Protein AF-X0UVA5-F1 (afdb_monomer_lite)

Organism: NCBI:txid412755

pLDDT: mean 91.26, std 3.96, range [77.25, 96.44]

Sequence (84 aa):
PLILAGDNAKNVNINVRVSGGGYNAQAEAARLAIARALVQSSKKLEKVFLNYDRHLIVADIRRKETCKPNRHGKARAKRQKSYR

Radius of gyration: 19.97 Å; chains: 1; bounding box: 64×19×41 Å

InterPro domains:
  IPR000754 Small ribosomal subunit protein uS9 [PF00380] (1-84)
  IPR000754 Small ribosomal subunit protein uS9 [PTHR21569] (1-80)
  IPR014721 Small ribosomal subunit protein uS5 domain 2-type fold, subgroup [G3DSA:3.30.230.10] (1-84)
  IPR020568 Ribosomal protein uS5 domain 2-type superfamily [SSF54211] (1-84)
  IPR020574 Small ribosomal subunit protein uS9, conserved site [PS00360] (20-38)

Structure (mmCIF, N/CA/C/O backbone):
data_AF-X0UVA5-F1
#
_entry.id   AF-X0UVA5-F1
#
loop_
_atom_site.group_PDB
_atom_site.id
_atom_site.type_symbol
_atom_site.label_atom_id
_atom_site.label_alt_id
_atom_site.label_comp_id
_atom_site.label_asym_id
_atom_site.label_entity_id
_atom_site.label_seq_id
_atom_site.pdbx_PDB_ins_code
_atom_site.Cartn_x
_atom_site.Cartn_y
_atom_site.Cartn_z
_atom_site.occupancy
_atom_site.B_iso_or_equiv
_atom_site.auth_seq_id
_atom_site.auth_comp_id
_atom_site.auth_asym_id
_atom_site.auth_atom_id
_atom_site.pdbx_PDB_model_num
ATOM 1 N N . PRO A 1 1 ? -7.595 -4.455 8.151 1.00 86.75 1 PRO A N 1
ATOM 2 C CA . PRO A 1 1 ? -8.101 -3.321 8.969 1.00 86.75 1 PRO A CA 1
ATOM 3 C C . PRO A 1 1 ? -9.552 -3.515 9.428 1.00 86.75 1 PRO A C 1
ATOM 5 O O . PRO A 1 1 ? -9.819 -3.293 10.597 1.00 86.75 1 PRO A O 1
ATOM 8 N N . LEU A 1 2 ? -10.462 -3.967 8.552 1.00 91.06 2 LEU A N 1
ATOM 9 C CA . LEU A 1 2 ? -11.881 -4.154 8.900 1.00 91.06 2 LEU A CA 1
ATOM 10 C C . LEU A 1 2 ? -12.092 -5.162 10.041 1.00 91.06 2 LEU A C 1
ATOM 12 O O . LEU A 1 2 ? -12.754 -4.840 11.017 1.00 91.06 2 LEU A O 1
ATOM 16 N N . ILE A 1 3 ? -11.447 -6.332 9.966 1.00 91.75 3 ILE A N 1
ATOM 17 C CA . ILE A 1 3 ? -11.525 -7.362 11.019 1.00 91.75 3 ILE A CA 1
ATOM 18 C C . ILE A 1 3 ? -10.997 -6.822 12.357 1.00 91.75 3 ILE A C 1
ATOM 20 O O . ILE A 1 3 ? -11.642 -6.984 13.384 1.00 91.75 3 ILE A O 1
ATOM 24 N N . LEU A 1 4 ? -9.860 -6.117 12.334 1.00 89.19 4 LEU A N 1
ATOM 25 C CA . LEU A 1 4 ? -9.253 -5.512 13.528 1.00 89.19 4 LEU A CA 1
ATOM 26 C C . LEU A 1 4 ? -10.108 -4.388 14.137 1.00 89.19 4 LEU A C 1
ATOM 28 O O . LEU A 1 4 ? -10.002 -4.123 15.328 1.00 89.19 4 LEU A O 1
ATOM 32 N N . ALA A 1 5 ? -10.922 -3.710 13.327 1.00 86.38 5 ALA A N 1
ATOM 33 C CA . ALA A 1 5 ? -11.823 -2.658 13.787 1.00 86.38 5 ALA A CA 1
ATOM 34 C C . ALA A 1 5 ? -13.134 -3.204 14.377 1.00 86.38 5 ALA A C 1
ATOM 36 O O . ALA A 1 5 ? -13.830 -2.462 15.069 1.00 86.38 5 ALA A O 1
ATOM 37 N N . GLY A 1 6 ? -13.471 -4.473 14.119 1.00 89.06 6 GLY A N 1
ATOM 38 C CA . GLY A 1 6 ? -14.658 -5.128 14.663 1.00 89.06 6 GLY A CA 1
ATOM 39 C C . GLY A 1 6 ? -15.943 -4.358 14.357 1.00 89.06 6 GLY A C 1
ATOM 40 O O . GLY A 1 6 ? -16.223 -4.007 13.209 1.00 89.06 6 GLY A O 1
ATOM 41 N N . ASP A 1 7 ? -16.723 -4.071 15.395 1.00 85.12 7 ASP A N 1
ATOM 42 C CA . ASP A 1 7 ? -18.033 -3.428 15.261 1.00 85.12 7 ASP A CA 1
ATOM 43 C C . ASP A 1 7 ? -17.954 -1.982 14.760 1.00 85.12 7 ASP A C 1
ATOM 45 O O . ASP A 1 7 ? -18.865 -1.520 14.071 1.00 85.12 7 ASP A O 1
ATOM 49 N N . ASN A 1 8 ? -16.828 -1.292 14.976 1.00 82.75 8 ASN A N 1
ATOM 50 C CA . ASN A 1 8 ? -16.626 0.051 14.433 1.00 82.75 8 ASN A CA 1
ATOM 51 C C . ASN A 1 8 ? -16.648 0.064 12.900 1.00 82.75 8 ASN A C 1
ATOM 53 O O . ASN A 1 8 ? -16.987 1.086 12.316 1.00 82.75 8 ASN A O 1
ATOM 57 N N . ALA A 1 9 ? -16.293 -1.044 12.243 1.00 83.56 9 ALA A N 1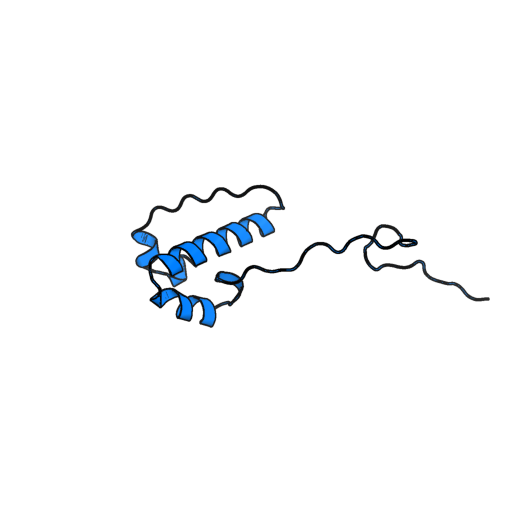
ATOM 58 C CA . ALA A 1 9 ? -16.362 -1.139 10.789 1.00 83.56 9 ALA A CA 1
ATOM 59 C C . ALA A 1 9 ? -17.785 -1.407 10.272 1.00 83.56 9 ALA A C 1
ATOM 61 O O . ALA A 1 9 ? -18.084 -1.038 9.142 1.00 83.56 9 ALA A O 1
ATOM 62 N N . LYS A 1 10 ? -18.664 -2.025 11.074 1.00 86.62 10 LYS A N 1
ATOM 63 C CA . LYS A 1 10 ? -20.039 -2.364 10.659 1.00 86.62 10 LYS A CA 1
ATOM 64 C C . LYS A 1 10 ? -20.962 -1.146 10.617 1.00 86.62 10 LYS A C 1
ATOM 66 O O . LYS A 1 10 ? -21.911 -1.127 9.847 1.00 86.62 10 LYS A O 1
ATOM 71 N N . ASN A 1 11 ? -20.662 -0.127 11.418 1.00 87.62 11 ASN A N 1
ATOM 72 C CA . ASN A 1 11 ? -21.481 1.082 11.531 1.00 87.62 11 ASN A CA 1
ATOM 73 C C . ASN A 1 11 ? -21.217 2.115 10.421 1.00 87.62 11 ASN A C 1
ATOM 75 O O . ASN A 1 11 ? -21.782 3.206 10.463 1.00 87.62 11 ASN A O 1
ATOM 79 N N . VAL A 1 12 ? -20.331 1.824 9.461 1.00 87.75 12 VAL A N 1
ATOM 80 C CA . VAL A 1 12 ? -19.848 2.814 8.491 1.00 87.75 12 VAL A CA 1
ATOM 81 C C . VAL A 1 12 ? -19.918 2.258 7.075 1.00 87.75 12 VAL A C 1
ATOM 83 O O . VAL A 1 12 ? -19.413 1.174 6.793 1.00 87.75 12 VAL A O 1
ATOM 86 N N . ASN A 1 13 ? -20.480 3.044 6.158 1.00 91.38 13 ASN A N 1
ATOM 87 C CA . ASN A 1 13 ? -20.433 2.756 4.728 1.00 91.38 13 ASN A CA 1
ATOM 88 C C . ASN A 1 13 ? -19.140 3.314 4.129 1.00 91.38 13 ASN A C 1
ATOM 90 O O . ASN A 1 13 ? -18.871 4.512 4.220 1.00 91.38 13 ASN A O 1
ATOM 94 N N . ILE A 1 14 ? -18.338 2.451 3.504 1.00 91.06 14 ILE A N 1
ATOM 95 C CA . ILE A 1 14 ? -17.018 2.811 2.980 1.00 91.06 14 ILE A CA 1
ATOM 96 C C . ILE A 1 14 ? -17.029 2.662 1.459 1.00 91.06 14 ILE A C 1
ATOM 98 O O . ILE A 1 14 ? -17.188 1.563 0.937 1.00 91.06 14 ILE A O 1
ATOM 102 N N . ASN A 1 15 ? -16.804 3.767 0.751 1.00 94.69 15 ASN A N 1
ATOM 103 C CA . ASN A 1 15 ? -16.561 3.771 -0.687 1.00 94.69 15 ASN A CA 1
ATOM 104 C C . ASN A 1 15 ? -15.135 4.266 -0.957 1.00 94.69 15 ASN A C 1
ATOM 106 O O . ASN A 1 15 ? -14.765 5.357 -0.523 1.00 94.69 15 ASN A O 1
ATOM 110 N N . VAL A 1 16 ? -14.333 3.470 -1.666 1.00 94.56 16 VAL A N 1
ATOM 111 C CA . VAL A 1 16 ? -12.933 3.790 -1.968 1.00 94.56 16 VAL A CA 1
ATOM 112 C C . VAL A 1 16 ? -12.730 3.753 -3.473 1.00 94.56 16 VAL A C 1
ATOM 114 O O . VAL A 1 16 ? -12.897 2.716 -4.109 1.00 94.56 16 VAL A O 1
ATOM 117 N N . ARG A 1 17 ? -12.312 4.884 -4.043 1.00 96.06 17 ARG A N 1
ATOM 118 C CA . ARG A 1 17 ? -11.896 4.977 -5.443 1.00 96.06 17 ARG A CA 1
ATOM 119 C C . ARG A 1 17 ? -10.376 5.071 -5.498 1.00 96.06 17 ARG A C 1
ATOM 121 O O . ARG A 1 17 ? -9.796 5.993 -4.932 1.00 96.06 17 ARG A O 1
ATOM 128 N N . VAL A 1 18 ? -9.742 4.127 -6.187 1.00 96.44 18 VAL A N 1
ATOM 129 C CA . VAL A 1 18 ? -8.286 4.088 -6.390 1.00 96.44 18 VAL A CA 1
ATOM 130 C C . VAL A 1 18 ? -7.992 4.195 -7.884 1.00 96.44 18 VAL A C 1
ATOM 132 O O . VAL A 1 18 ? -8.717 3.626 -8.697 1.00 96.44 18 VAL A O 1
ATOM 135 N N . SER A 1 19 ? -6.942 4.925 -8.257 1.00 96.00 19 SER A N 1
ATOM 136 C CA . SER A 1 19 ? -6.512 5.092 -9.648 1.00 96.00 19 SER A CA 1
ATOM 137 C C . SER A 1 19 ? -4.993 4.948 -9.792 1.00 96.00 19 SER A C 1
ATOM 139 O O . SER A 1 19 ? -4.226 5.298 -8.895 1.00 96.00 19 SER A O 1
ATOM 141 N N . GLY A 1 20 ? -4.558 4.416 -10.940 1.00 93.62 20 GLY A N 1
ATOM 142 C CA . GLY A 1 20 ? -3.147 4.165 -11.250 1.00 93.62 20 GLY A CA 1
ATOM 143 C C . GLY A 1 20 ? -2.551 2.932 -10.555 1.00 93.62 20 GLY A C 1
ATOM 144 O O . GLY A 1 20 ? -3.240 2.188 -9.860 1.00 93.62 20 GLY A O 1
ATOM 145 N N . GLY A 1 21 ? -1.250 2.704 -10.757 1.00 92.19 21 GLY A N 1
ATOM 146 C CA . GLY A 1 21 ? -0.527 1.566 -10.176 1.00 92.19 21 GLY A CA 1
ATOM 147 C C . GLY A 1 21 ? -0.914 0.208 -10.775 1.00 92.19 21 GLY A C 1
ATOM 148 O O . GLY A 1 21 ? -1.362 0.125 -11.914 1.00 92.19 21 GLY A O 1
ATOM 149 N N . GLY A 1 22 ? -0.701 -0.860 -10.005 1.00 95.12 22 GLY A N 1
ATOM 150 C CA . GLY A 1 22 ? -1.132 -2.224 -10.332 1.00 95.12 22 GLY A CA 1
ATOM 151 C C . GLY A 1 22 ? -2.001 -2.809 -9.219 1.00 95.12 22 GLY A C 1
ATOM 152 O O . GLY A 1 22 ? -2.129 -2.197 -8.162 1.00 95.12 22 GLY A O 1
ATOM 153 N N . TYR A 1 23 ? -2.549 -4.006 -9.432 1.00 95.62 23 TYR A N 1
ATOM 154 C CA . TYR A 1 23 ? -3.524 -4.643 -8.533 1.00 95.62 23 TYR A CA 1
ATOM 155 C C . TYR A 1 23 ? -3.113 -4.624 -7.047 1.00 95.62 23 TYR A C 1
ATOM 157 O O . TYR A 1 23 ? -3.831 -4.084 -6.208 1.00 95.62 23 TYR A O 1
ATOM 165 N N . ASN A 1 24 ? -1.908 -5.108 -6.726 1.00 95.38 24 ASN A N 1
ATOM 166 C CA . ASN A 1 24 ? -1.417 -5.132 -5.343 1.00 95.38 24 ASN A CA 1
ATOM 167 C C . ASN A 1 24 ? -1.232 -3.723 -4.758 1.00 95.38 24 ASN A C 1
ATOM 169 O O . ASN A 1 24 ? -1.590 -3.480 -3.610 1.00 95.38 24 ASN A O 1
ATOM 173 N N . ALA A 1 25 ? -0.720 -2.776 -5.550 1.00 94.12 25 ALA A N 1
ATOM 174 C CA . ALA A 1 25 ? -0.532 -1.398 -5.097 1.00 94.12 25 ALA A CA 1
ATOM 175 C C . ALA A 1 25 ? -1.876 -0.704 -4.824 1.00 94.12 25 ALA A C 1
ATOM 177 O O . ALA A 1 25 ? -1.996 0.070 -3.876 1.00 94.12 25 ALA A O 1
ATOM 178 N N . GLN A 1 26 ? -2.900 -0.999 -5.628 1.00 95.56 26 GLN A N 1
ATOM 179 C CA . GLN A 1 26 ? -4.251 -0.493 -5.404 1.00 95.56 26 GLN A CA 1
ATOM 180 C C . GLN A 1 26 ? -4.874 -1.094 -4.141 1.00 95.56 26 GLN A C 1
ATOM 182 O O . GLN A 1 26 ? -5.469 -0.362 -3.351 1.00 95.56 26 GLN A O 1
ATOM 187 N N . ALA A 1 27 ? -4.688 -2.397 -3.908 1.00 95.00 27 ALA A N 1
ATOM 188 C CA . ALA A 1 27 ? -5.133 -3.060 -2.685 1.00 95.00 27 ALA A CA 1
ATOM 189 C C . ALA A 1 27 ? -4.452 -2.473 -1.435 1.00 95.00 27 ALA A C 1
ATOM 191 O O . ALA A 1 27 ? -5.123 -2.191 -0.441 1.00 95.00 27 ALA A O 1
ATOM 192 N N . GLU A 1 28 ? -3.142 -2.215 -1.487 1.00 94.00 28 GLU A N 1
ATOM 193 C CA . GLU A 1 28 ? -2.419 -1.544 -0.402 1.00 94.00 28 GLU A CA 1
ATOM 194 C C . GLU A 1 28 ? -2.912 -0.112 -0.165 1.00 94.00 28 GLU A C 1
ATOM 196 O O . GLU A 1 28 ? -3.097 0.286 0.987 1.00 94.00 28 GLU A O 1
ATOM 201 N N . ALA A 1 29 ? -3.175 0.646 -1.231 1.00 95.25 29 ALA A N 1
ATOM 202 C CA . ALA A 1 29 ? -3.718 1.997 -1.129 1.00 95.25 29 ALA A CA 1
ATOM 203 C C . ALA A 1 29 ? -5.117 2.001 -0.494 1.00 95.25 29 ALA A C 1
ATOM 205 O O . ALA A 1 29 ? -5.377 2.792 0.416 1.00 95.25 29 ALA A O 1
ATOM 206 N N . ALA A 1 30 ? -5.997 1.085 -0.911 1.00 95.69 30 ALA A N 1
ATOM 207 C CA . ALA A 1 30 ? -7.318 0.921 -0.313 1.00 95.69 30 ALA A CA 1
ATOM 208 C C . ALA A 1 30 ? -7.218 0.521 1.167 1.00 95.69 30 ALA A C 1
ATOM 210 O O . ALA A 1 30 ? -7.890 1.106 2.017 1.00 95.69 30 ALA A O 1
ATOM 211 N N . ARG A 1 31 ? -6.322 -0.419 1.496 1.00 94.94 31 ARG A N 1
ATOM 212 C CA . ARG A 1 31 ? -6.041 -0.849 2.874 1.00 94.94 31 ARG A CA 1
ATOM 213 C C . ARG A 1 31 ? -5.632 0.329 3.764 1.00 94.94 31 ARG A C 1
ATOM 215 O O . ARG A 1 31 ? -6.193 0.474 4.851 1.00 94.94 31 ARG A O 1
ATOM 222 N N . LEU A 1 32 ? -4.688 1.153 3.303 1.00 95.19 32 LEU A N 1
ATOM 223 C CA . LEU A 1 32 ? -4.192 2.339 4.009 1.00 95.19 32 LEU A CA 1
ATOM 224 C C . LEU A 1 32 ? -5.301 3.387 4.197 1.00 95.19 32 LEU A C 1
ATOM 226 O O . LEU A 1 32 ? -5.476 3.916 5.293 1.00 95.19 32 LEU A O 1
ATOM 230 N N . ALA A 1 33 ? -6.067 3.678 3.142 1.00 95.38 33 ALA A N 1
ATOM 231 C CA . ALA A 1 33 ? -7.142 4.668 3.183 1.00 95.38 33 ALA A CA 1
ATOM 232 C C . ALA A 1 33 ? -8.239 4.282 4.187 1.00 95.38 33 ALA A C 1
ATOM 234 O O . ALA A 1 33 ? -8.624 5.099 5.024 1.00 95.38 33 ALA A O 1
ATOM 235 N 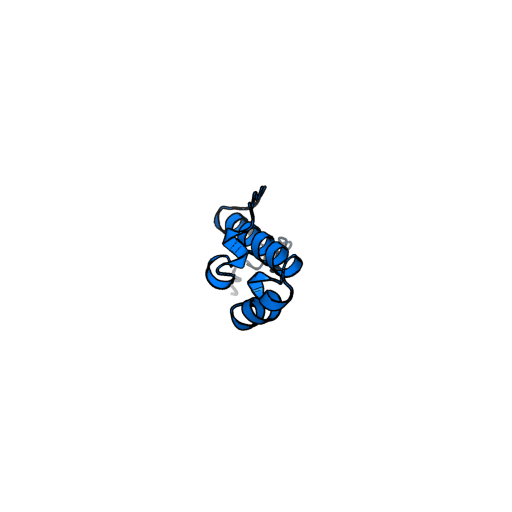N . ILE A 1 34 ? -8.682 3.020 4.159 1.00 94.56 34 ILE A N 1
ATOM 236 C CA . ILE A 1 34 ? -9.696 2.492 5.083 1.00 94.56 34 ILE A CA 1
ATOM 237 C C . ILE A 1 34 ? -9.210 2.581 6.532 1.00 94.56 34 ILE A C 1
ATOM 239 O O . ILE A 1 34 ? -9.940 3.042 7.406 1.00 94.56 34 ILE A O 1
ATOM 243 N N . ALA A 1 35 ? -7.973 2.163 6.801 1.00 94.25 35 ALA A N 1
ATOM 244 C CA . ALA A 1 35 ? -7.417 2.203 8.149 1.00 94.25 35 ALA A CA 1
ATOM 245 C C . ALA A 1 35 ? -7.315 3.639 8.690 1.00 94.25 35 ALA A C 1
ATOM 247 O O . ALA A 1 35 ? -7.741 3.891 9.816 1.00 94.25 35 ALA A O 1
ATOM 248 N N . ARG A 1 36 ? -6.826 4.596 7.887 1.00 93.62 36 ARG A N 1
ATOM 249 C CA . ARG A 1 36 ? -6.739 6.011 8.296 1.00 93.62 36 ARG A CA 1
ATOM 250 C C . ARG A 1 36 ? -8.118 6.626 8.543 1.00 93.62 36 ARG A C 1
ATOM 252 O O . ARG A 1 36 ? -8.285 7.323 9.541 1.00 93.62 36 ARG A O 1
ATOM 259 N N . ALA A 1 37 ? -9.107 6.320 7.702 1.00 93.38 37 ALA A N 1
ATOM 260 C CA . ALA A 1 37 ? -10.484 6.776 7.896 1.00 93.38 37 ALA A CA 1
ATOM 261 C C . ALA A 1 37 ? -11.093 6.241 9.208 1.00 93.38 37 ALA A C 1
ATOM 263 O O . ALA A 1 37 ? -11.706 6.992 9.965 1.00 93.38 37 ALA A O 1
ATOM 264 N N . LEU A 1 38 ? -10.865 4.961 9.527 1.00 92.12 38 LEU A N 1
ATOM 265 C CA . LEU A 1 38 ? -11.342 4.354 10.776 1.00 92.12 38 LEU A CA 1
ATOM 266 C C . LEU A 1 38 ? -10.650 4.933 12.018 1.00 92.12 38 LEU A C 1
ATOM 268 O O . LEU A 1 38 ? -11.315 5.166 13.026 1.00 92.12 38 LEU A O 1
ATOM 272 N N . VAL A 1 39 ? -9.344 5.216 11.950 1.00 92.69 39 VAL A N 1
ATOM 273 C CA . VAL A 1 39 ? -8.615 5.893 13.040 1.00 92.69 39 VAL A CA 1
ATOM 274 C C . VAL A 1 39 ? -9.152 7.302 13.276 1.00 92.69 39 VAL A C 1
ATOM 276 O O . VAL A 1 39 ? -9.304 7.715 14.425 1.00 92.69 39 VAL A O 1
ATOM 279 N N . GLN A 1 40 ? -9.478 8.032 12.206 1.00 90.56 40 GLN A N 1
ATOM 280 C CA . GLN A 1 40 ? -10.052 9.371 12.320 1.00 90.56 40 GLN A CA 1
ATOM 281 C C . GLN A 1 40 ? -11.422 9.350 13.013 1.00 90.56 40 GLN A C 1
ATOM 283 O O . GLN A 1 40 ? -11.711 10.240 13.809 1.00 90.56 40 GLN A O 1
ATOM 288 N N . SER A 1 41 ? -12.237 8.322 12.757 1.00 88.31 41 SER A N 1
ATOM 289 C CA . SER A 1 41 ? -13.519 8.126 13.443 1.00 88.31 41 SER A CA 1
ATOM 290 C C . SER A 1 41 ? -13.347 7.677 14.901 1.00 88.31 41 SER A C 1
ATOM 292 O O . SER A 1 41 ? -14.038 8.177 15.788 1.00 88.31 41 SER A O 1
ATOM 294 N N . SER A 1 42 ? -12.406 6.770 15.184 1.00 88.81 42 SER A N 1
ATOM 295 C CA . SER A 1 42 ? -12.144 6.277 16.538 1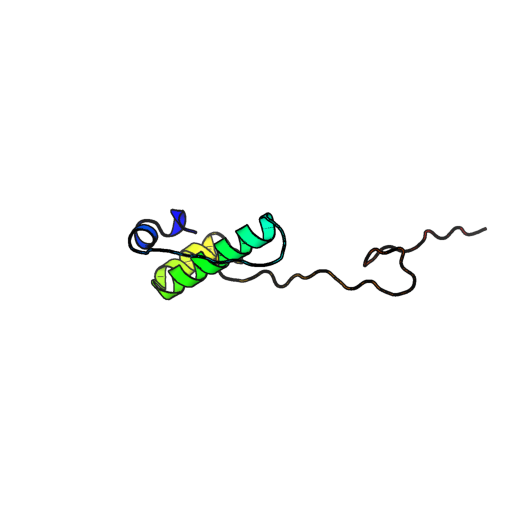.00 88.81 42 SER A CA 1
ATOM 296 C C . SER A 1 42 ? -10.649 6.185 16.832 1.00 88.81 42 SER A C 1
ATOM 298 O O . SER A 1 42 ? -9.977 5.212 16.483 1.00 88.81 42 SER A O 1
ATOM 300 N N . LYS A 1 43 ? -10.138 7.164 17.588 1.00 88.25 43 LYS A N 1
ATOM 301 C CA . LYS A 1 43 ? -8.718 7.239 17.984 1.00 88.25 43 LYS A CA 1
ATOM 302 C C . LYS A 1 43 ? -8.221 6.012 18.760 1.00 88.25 43 LYS A C 1
ATOM 304 O O . LYS A 1 43 ? -7.026 5.743 18.787 1.00 88.25 43 LYS A O 1
ATOM 309 N N . LYS A 1 44 ? -9.119 5.226 19.369 1.00 89.38 44 LYS A N 1
ATOM 310 C CA . LYS A 1 44 ? -8.759 3.986 20.082 1.00 89.38 44 LYS A CA 1
ATOM 311 C C . LYS A 1 44 ? -8.154 2.926 19.148 1.00 89.38 44 LYS A C 1
ATOM 313 O O . LYS A 1 44 ? -7.327 2.135 19.594 1.00 89.38 44 LYS A O 1
ATOM 318 N N . LEU A 1 45 ? -8.520 2.939 17.863 1.00 89.50 45 LEU A N 1
ATOM 319 C CA . LEU A 1 45 ? -8.040 1.976 16.866 1.00 89.50 45 LEU A CA 1
ATOM 320 C C . LEU A 1 45 ? -6.590 2.222 16.432 1.00 89.50 45 LEU A C 1
ATOM 322 O O . LEU A 1 45 ? -5.954 1.312 15.909 1.00 89.50 45 LEU A O 1
ATOM 326 N N . GLU A 1 46 ? -6.039 3.413 16.684 1.00 92.06 46 GLU A N 1
ATOM 327 C CA . GLU A 1 46 ? -4.673 3.759 16.285 1.00 92.06 46 GLU A CA 1
ATOM 328 C C . GLU A 1 46 ? -3.640 2.823 16.918 1.00 92.06 46 GLU A C 1
ATOM 330 O O . GLU A 1 46 ? -2.823 2.227 16.217 1.00 92.06 46 GLU A O 1
ATOM 335 N N . LYS A 1 47 ? -3.730 2.616 18.239 1.00 92.94 47 LYS A N 1
ATOM 336 C CA . LYS A 1 47 ? -2.833 1.709 18.969 1.00 92.94 47 LYS A CA 1
ATOM 337 C C . LYS A 1 47 ? -2.977 0.265 18.492 1.00 92.94 47 LYS A C 1
ATOM 339 O O . LYS A 1 47 ? -1.977 -0.425 18.339 1.00 92.94 47 LYS A O 1
ATOM 344 N N . VAL A 1 48 ? -4.206 -0.180 18.222 1.00 92.81 48 VAL A N 1
ATOM 345 C CA . VAL A 1 48 ? -4.481 -1.545 17.743 1.00 92.81 48 VAL A CA 1
ATOM 346 C C . VAL A 1 48 ? -3.839 -1.773 16.376 1.00 92.81 48 VAL A C 1
ATOM 348 O O . VAL A 1 48 ? -3.170 -2.782 16.167 1.00 92.81 48 VAL A O 1
ATOM 351 N N . PHE A 1 49 ? -3.990 -0.822 15.452 1.00 94.19 49 PHE A N 1
ATOM 352 C CA . PHE A 1 49 ? -3.393 -0.929 14.125 1.00 94.19 49 PHE A CA 1
ATOM 353 C C . PHE A 1 49 ? -1.868 -0.825 14.164 1.00 94.19 49 PHE A C 1
ATOM 355 O O . PHE A 1 49 ? -1.218 -1.624 13.500 1.00 94.19 49 PHE A O 1
ATOM 362 N N . LEU A 1 50 ? -1.296 0.084 14.962 1.00 93.50 50 LEU A N 1
ATOM 363 C CA . LEU A 1 50 ? 0.160 0.196 15.123 1.00 93.50 50 LEU A CA 1
ATOM 364 C C . LEU A 1 50 ? 0.784 -1.060 15.739 1.00 93.50 50 LEU A C 1
ATOM 366 O O . LEU A 1 50 ? 1.866 -1.455 15.312 1.00 93.50 50 LEU A O 1
ATOM 370 N N . ASN A 1 51 ? 0.106 -1.686 16.706 1.00 94.50 51 ASN A N 1
ATOM 371 C CA . ASN A 1 51 ? 0.564 -2.932 17.323 1.00 94.50 51 ASN A CA 1
ATOM 372 C C . ASN A 1 51 ? 0.558 -4.106 16.337 1.00 94.50 51 ASN A C 1
ATOM 374 O O . ASN A 1 51 ? 1.394 -4.995 16.452 1.00 94.50 51 ASN A O 1
ATOM 378 N N . TYR A 1 52 ? -0.376 -4.117 15.383 1.00 94.69 52 TYR A N 1
ATOM 379 C CA . TYR A 1 52 ? -0.441 -5.155 14.359 1.00 94.69 52 TYR A CA 1
ATOM 380 C C . TYR A 1 52 ? 0.551 -4.903 13.215 1.00 94.69 52 TYR A C 1
ATOM 382 O O . TYR A 1 52 ? 1.413 -5.731 12.940 1.00 94.69 52 TYR A O 1
ATOM 390 N N . ASP A 1 53 ? 0.421 -3.764 12.529 1.00 93.50 53 ASP A N 1
ATOM 391 C CA . ASP A 1 53 ? 1.264 -3.387 11.394 1.00 93.50 53 ASP A CA 1
ATOM 392 C C . ASP A 1 53 ? 1.265 -1.863 11.202 1.00 93.50 53 ASP A C 1
ATOM 394 O O . ASP A 1 53 ? 0.244 -1.240 10.891 1.00 93.50 53 ASP A O 1
ATOM 398 N N . ARG A 1 54 ? 2.455 -1.262 11.288 1.00 92.38 54 ARG A N 1
ATOM 399 C CA . ARG A 1 54 ? 2.673 0.173 11.060 1.00 92.38 54 ARG A CA 1
ATOM 400 C C . ARG A 1 54 ? 2.216 0.623 9.669 1.00 92.38 54 ARG A C 1
ATOM 402 O O . ARG A 1 54 ? 1.750 1.755 9.522 1.00 92.38 54 ARG A O 1
ATOM 409 N N . HIS A 1 55 ? 2.305 -0.244 8.660 1.00 92.31 55 HIS A N 1
ATOM 410 C CA . HIS A 1 55 ? 1.919 0.073 7.283 1.00 92.31 55 HIS A CA 1
ATOM 411 C C . HIS A 1 55 ? 0.405 0.205 7.074 1.00 92.31 55 HIS A C 1
ATOM 413 O O . HIS A 1 55 ? -0.029 0.645 6.010 1.00 92.31 55 HIS A O 1
ATOM 419 N N . LEU A 1 56 ? -0.418 -0.134 8.074 1.00 93.06 56 LEU A N 1
ATOM 420 C CA . LEU A 1 56 ? -1.846 0.183 8.037 1.00 93.06 56 LEU A CA 1
ATOM 421 C C . LEU A 1 56 ? -2.109 1.685 8.171 1.00 93.06 56 LEU A C 1
ATOM 423 O O . LEU A 1 56 ? -3.091 2.169 7.622 1.00 93.06 56 LEU A O 1
ATOM 427 N N . ILE A 1 57 ? -1.256 2.424 8.880 1.00 93.56 57 ILE A N 1
ATOM 428 C CA . ILE A 1 57 ? -1.435 3.868 9.109 1.00 93.56 57 ILE A CA 1
ATOM 429 C C . ILE A 1 57 ? -0.432 4.683 8.294 1.00 93.56 57 ILE A C 1
ATOM 431 O O . ILE A 1 57 ? -0.778 5.735 7.749 1.00 93.56 57 ILE A O 1
ATOM 435 N N . VAL A 1 58 ? 0.807 4.201 8.198 1.00 93.94 58 VAL A N 1
ATOM 436 C CA . VAL A 1 58 ? 1.907 4.909 7.544 1.00 93.94 58 VAL A CA 1
ATOM 437 C C . VAL A 1 58 ? 2.104 4.370 6.132 1.00 93.94 58 VAL A C 1
ATOM 439 O O . VAL A 1 58 ? 2.338 3.180 5.932 1.00 93.94 58 VAL A O 1
ATOM 442 N N . ALA A 1 59 ? 2.035 5.266 5.148 1.00 93.19 59 ALA A N 1
ATOM 443 C CA . ALA A 1 59 ? 2.271 4.918 3.753 1.00 93.19 59 ALA A CA 1
ATOM 444 C C . ALA A 1 59 ? 3.722 4.471 3.526 1.00 93.19 59 ALA A C 1
ATOM 446 O O . ALA A 1 59 ? 4.653 5.033 4.106 1.00 93.19 59 ALA A O 1
ATOM 447 N N . ASP A 1 60 ? 3.921 3.510 2.626 1.00 92.31 60 ASP A N 1
ATOM 448 C CA . ASP A 1 60 ? 5.257 3.203 2.127 1.00 92.31 60 ASP A CA 1
ATOM 449 C C . ASP A 1 60 ? 5.754 4.351 1.231 1.00 92.31 60 ASP A C 1
ATOM 451 O O . ASP A 1 60 ? 5.111 4.734 0.251 1.00 92.31 60 ASP A O 1
ATOM 455 N N . ILE A 1 61 ? 6.906 4.917 1.586 1.00 93.62 61 ILE A N 1
ATOM 456 C CA . ILE A 1 61 ? 7.539 6.020 0.857 1.00 93.62 61 ILE A CA 1
ATOM 457 C C . ILE A 1 61 ? 8.271 5.558 -0.408 1.00 93.62 61 ILE A C 1
ATOM 459 O O . ILE A 1 61 ? 8.666 6.387 -1.231 1.00 93.62 61 ILE A O 1
ATOM 463 N N . ARG A 1 62 ? 8.505 4.249 -0.571 1.00 93.94 62 ARG A N 1
ATOM 464 C CA . ARG A 1 62 ? 9.3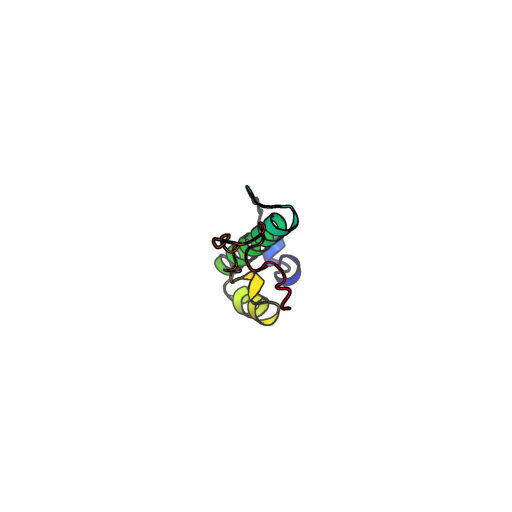13 3.721 -1.670 1.00 93.94 62 ARG A CA 1
ATOM 465 C C . ARG A 1 62 ? 8.659 4.011 -3.018 1.00 93.94 62 ARG A C 1
ATOM 467 O O . ARG A 1 62 ? 7.470 3.793 -3.238 1.00 93.94 62 ARG A O 1
ATOM 474 N N . ARG A 1 63 ? 9.480 4.459 -3.965 1.00 92.88 63 ARG A N 1
ATOM 475 C CA . ARG A 1 63 ? 9.119 4.667 -5.372 1.00 92.88 63 ARG A CA 1
ATOM 476 C C . ARG A 1 63 ? 10.204 4.080 -6.265 1.00 92.88 63 ARG A C 1
ATOM 478 O O . ARG A 1 63 ? 11.324 3.830 -5.821 1.00 92.88 63 ARG A O 1
ATOM 485 N N . LYS A 1 64 ? 9.860 3.831 -7.529 1.00 91.88 64 LYS A N 1
ATOM 486 C CA . LYS A 1 64 ? 10.806 3.301 -8.515 1.00 91.88 64 LYS A CA 1
ATOM 487 C C . LYS A 1 64 ? 11.977 4.278 -8.675 1.00 91.88 64 LYS A C 1
ATOM 489 O O . LYS A 1 64 ? 11.763 5.442 -8.996 1.00 91.88 64 LYS A O 1
ATOM 494 N N . GLU A 1 65 ? 13.199 3.791 -8.467 1.00 92.00 65 GLU A N 1
ATOM 495 C CA . GLU A 1 65 ? 14.419 4.570 -8.710 1.00 92.00 65 GLU A CA 1
ATOM 496 C C . GLU A 1 65 ? 14.547 4.904 -10.208 1.00 92.00 65 GLU A C 1
ATOM 498 O O . GLU A 1 65 ? 14.198 4.092 -11.074 1.00 92.00 65 GLU A O 1
ATOM 503 N N . THR A 1 66 ? 15.063 6.095 -10.516 1.00 92.19 66 THR A N 1
ATOM 504 C CA . THR A 1 66 ? 15.348 6.519 -11.891 1.00 92.19 66 THR A CA 1
ATOM 505 C C . THR A 1 66 ? 16.469 5.681 -12.516 1.00 92.19 66 THR A C 1
ATOM 507 O O . THR A 1 66 ? 17.325 5.110 -11.833 1.00 92.19 66 THR A O 1
ATOM 510 N N . CYS A 1 67 ? 16.474 5.578 -13.848 1.00 91.12 67 CYS A N 1
ATOM 511 C CA . CYS A 1 67 ? 17.571 4.925 -14.560 1.00 91.12 67 CYS A CA 1
ATOM 512 C C . CYS A 1 67 ? 18.798 5.851 -14.583 1.00 91.12 67 CYS A C 1
ATOM 514 O O . CYS A 1 67 ? 18.677 7.011 -14.968 1.00 91.12 67 CYS A O 1
ATOM 516 N N . LYS A 1 68 ? 19.974 5.349 -14.183 1.00 90.19 68 LYS A N 1
ATOM 517 C CA . LYS A 1 68 ? 21.236 6.113 -14.249 1.00 90.19 68 LYS A CA 1
ATOM 518 C C . LYS A 1 68 ? 21.882 5.954 -15.635 1.00 90.19 68 LYS A C 1
ATOM 520 O O . LYS A 1 68 ? 21.717 4.890 -16.237 1.00 90.19 68 LYS A O 1
ATOM 525 N N . PRO A 1 69 ? 22.639 6.952 -16.131 1.00 90.00 69 PRO A N 1
ATOM 526 C CA . PRO A 1 69 ? 23.320 6.855 -17.422 1.00 90.00 69 PRO A CA 1
ATOM 527 C C . PRO A 1 69 ? 24.306 5.677 -17.466 1.00 90.00 69 PRO A C 1
ATOM 529 O O . PRO A 1 69 ? 24.801 5.222 -16.431 1.00 90.00 69 PRO A O 1
ATOM 532 N N . ASN A 1 70 ? 24.594 5.187 -18.677 1.00 86.06 70 ASN A N 1
ATOM 533 C CA . ASN A 1 70 ? 25.483 4.044 -18.939 1.00 86.06 70 ASN A CA 1
ATOM 534 C C . ASN A 1 70 ? 25.046 2.723 -18.270 1.00 86.06 70 ASN A C 1
ATOM 536 O O . ASN A 1 70 ? 25.880 1.887 -17.910 1.00 86.06 70 ASN A O 1
ATOM 540 N N . ARG A 1 71 ? 23.734 2.521 -18.093 1.00 82.62 71 ARG A N 1
ATOM 541 C CA . ARG A 1 71 ? 23.141 1.273 -17.583 1.00 82.62 71 ARG A CA 1
ATOM 542 C C . ARG A 1 71 ? 22.213 0.647 -18.619 1.00 82.62 71 ARG A C 1
ATOM 544 O O . ARG A 1 71 ? 21.502 1.347 -19.333 1.00 82.62 71 ARG A O 1
ATOM 551 N N . HIS A 1 72 ? 22.185 -0.685 -18.668 1.00 80.31 72 HIS A N 1
ATOM 552 C CA . HIS A 1 72 ? 21.310 -1.457 -19.558 1.00 80.31 72 HIS A CA 1
ATOM 553 C C . HIS A 1 72 ? 19.865 -1.483 -19.029 1.00 80.31 72 HIS A C 1
ATOM 555 O O . HIS A 1 72 ? 19.397 -2.495 -18.512 1.00 80.31 72 HIS A O 1
ATOM 561 N N . GLY A 1 73 ? 19.179 -0.338 -19.069 1.00 77.25 73 GLY A N 1
ATOM 562 C CA . GLY A 1 73 ? 17.746 -0.183 -18.769 1.00 77.25 73 GLY A CA 1
ATOM 563 C C . GLY A 1 73 ? 17.313 -0.389 -17.307 1.00 77.25 73 GLY A C 1
ATOM 564 O O . GLY A 1 73 ? 16.253 0.085 -16.903 1.00 77.25 73 GLY A O 1
ATOM 565 N N . LYS A 1 74 ? 18.107 -1.076 -16.479 1.00 87.00 74 LYS A N 1
ATOM 566 C CA . LYS A 1 74 ? 17.836 -1.271 -15.048 1.00 87.00 74 LYS A CA 1
ATOM 567 C C . LYS A 1 74 ? 18.450 -0.145 -14.223 1.00 87.00 74 LYS A C 1
ATOM 569 O O . LYS A 1 74 ? 19.564 0.300 -14.491 1.00 87.00 74 LYS A O 1
ATOM 574 N N . ALA A 1 75 ? 17.766 0.218 -13.136 1.00 90.81 75 ALA A N 1
ATOM 575 C CA . ALA A 1 75 ? 18.186 1.306 -12.260 1.00 90.81 75 ALA A CA 1
ATOM 576 C C . ALA A 1 75 ? 19.616 1.135 -11.737 1.00 90.81 75 ALA A C 1
ATOM 578 O O . ALA A 1 75 ? 20.320 2.133 -11.673 1.00 90.81 75 ALA A O 1
ATOM 579 N N . ARG A 1 76 ? 20.067 -0.092 -11.406 1.00 90.00 76 ARG A N 1
ATOM 580 C CA . ARG A 1 76 ? 21.384 -0.373 -10.784 1.00 90.00 76 ARG A CA 1
ATOM 581 C C . ARG A 1 76 ? 22.361 -1.260 -11.556 1.00 90.00 76 ARG A C 1
ATOM 583 O O . ARG A 1 76 ? 23.542 -1.250 -11.219 1.00 90.00 76 ARG A O 1
ATOM 590 N N . ALA A 1 77 ? 21.911 -1.975 -12.584 1.00 90.88 77 ALA A N 1
ATOM 591 C CA . ALA A 1 77 ? 22.765 -2.922 -13.300 1.00 90.88 77 ALA A CA 1
ATOM 592 C C . ALA A 1 77 ? 23.877 -2.213 -14.091 1.00 90.88 77 ALA A C 1
ATOM 594 O O . ALA A 1 77 ? 23.670 -1.130 -14.637 1.00 90.88 77 ALA A O 1
ATOM 595 N N . LYS A 1 78 ? 25.049 -2.845 -14.178 1.00 88.88 78 LYS A N 1
ATOM 596 C CA . LYS A 1 78 ? 26.181 -2.404 -15.005 1.00 88.88 78 LYS A CA 1
ATOM 597 C C . LYS A 1 78 ? 26.574 -3.525 -15.963 1.00 88.88 78 LYS A C 1
ATOM 599 O O . LYS A 1 78 ? 26.324 -4.691 -15.673 1.00 88.88 78 LYS A O 1
ATOM 604 N N . ARG A 1 79 ? 27.205 -3.169 -17.084 1.00 88.50 79 ARG A N 1
ATOM 605 C CA . ARG A 1 79 ? 27.806 -4.151 -17.994 1.00 88.50 79 ARG A CA 1
ATOM 606 C C . ARG A 1 79 ? 28.937 -4.893 -17.279 1.00 88.50 79 ARG A C 1
ATOM 608 O O . ARG A 1 79 ? 29.745 -4.253 -16.600 1.00 88.50 79 ARG A O 1
ATOM 615 N N . GLN A 1 80 ? 29.006 -6.211 -17.451 1.00 91.69 80 GLN A N 1
ATOM 616 C CA . GLN A 1 80 ? 30.140 -7.004 -16.983 1.00 91.69 80 GLN A CA 1
ATOM 617 C C . GLN A 1 80 ? 31.417 -6.535 -17.694 1.00 91.69 80 GLN A C 1
ATOM 619 O O . GLN A 1 80 ? 31.417 -6.320 -18.907 1.00 91.69 80 GLN A O 1
ATOM 624 N N . LYS A 1 81 ? 32.493 -6.325 -16.932 1.00 91.12 81 LYS A N 1
ATOM 625 C CA . LYS A 1 81 ? 33.818 -6.033 -17.490 1.00 91.12 81 LYS A CA 1
ATOM 626 C C . LYS A 1 81 ? 34.579 -7.343 -17.699 1.00 91.12 81 LYS A C 1
ATOM 628 O O . LYS A 1 81 ? 34.581 -8.184 -16.806 1.00 91.12 81 LYS A O 1
ATOM 633 N N . SER A 1 82 ? 35.240 -7.477 -18.845 1.00 93.75 82 SER A N 1
ATOM 634 C CA . SER A 1 82 ? 36.257 -8.498 -19.108 1.00 93.75 82 SER A CA 1
ATOM 635 C C . SER A 1 82 ? 37.615 -7.808 -19.185 1.00 93.75 82 SER A C 1
ATOM 637 O O . SER A 1 82 ? 37.788 -6.907 -20.009 1.00 93.75 82 SER A O 1
ATOM 639 N N . TYR A 1 83 ? 38.553 -8.200 -18.330 1.00 91.31 83 TYR A N 1
ATOM 640 C CA . TYR A 1 83 ? 39.947 -7.773 -18.441 1.00 91.31 83 TYR A CA 1
ATOM 641 C C . TYR A 1 83 ? 40.726 -8.818 -19.249 1.00 91.31 83 TYR A C 1
ATOM 643 O O . TYR A 1 83 ? 40.318 -9.980 -19.294 1.00 91.31 83 TYR A O 1
ATOM 651 N N . ARG A 1 84 ? 41.786 -8.380 -19.927 1.00 78.81 84 ARG A N 1
ATOM 652 C CA . ARG A 1 84 ? 42.814 -9.247 -20.508 1.00 78.81 84 ARG A CA 1
ATOM 653 C C . ARG A 1 84 ? 44.041 -9.178 -19.620 1.00 78.81 84 ARG A C 1
ATOM 655 O O . ARG A 1 84 ? 44.293 -8.056 -19.124 1.00 78.81 84 ARG A O 1
#

Secondary structure (DSSP, 8-state):
-HHHHTHHHHT--------SS-HHHHHHHHHHHHHHHHHHH-THHHHHHHHH-GGGTSPP---PPPPPTTSSSSSS--PPP---

Foldseek 3Di:
DLVLLPVLNVVDDDDDDDDDDDDVVRVLVSQLVVLCVSCVVPVVCVVSCVVVPPSSPDPDPDDQADQDPQAPPHNDDHDDDDDD

=== Feature glossary ===
Feature key, reading from the visual/contextual features back to the raw sequence:

Rendered structure images. Structure images are PyMOL renders from six orthogonal camera directions. Cartoon representation draws helices as coils and strands as arrows; sticks shows the backbone as bonds; surface shows the solvent-excluded envelope. Rainbow coloring maps sequence position to hue (blue→red, N→C); chain coloring assigns a distinct color per polypeptide.

Contact-map, Ramachandran, and PAE plots. Three diagnostic plots accompany the record. The Cα contact map visualizes the tertiary structure as a 2D adjacency matrix (8 Å cutoff, sequence-local contacts suppressed). The Ramachandran plot shows the distribution of backbone (φ, ψ) torsions, with points in the α and β basins reflecting secondary structure content. The PAE plot shows AlphaFold's inter-residue confidence as a color matrix.

InterPro / GO / CATH / organism. The annotation block draws on four external resources. InterPro: which protein families and domains the sequence belongs to. GO: standardized terms for what the protein does, what process it participates in, and where in the cell it acts. CATH: which structural fold it has in the CATH hierarchy. Organism: the species of origin.

Nearest PDB structures. Structural nearest neighbors (via Foldseek easy-search vs the PDB). Reported per hit: target PDB id, E-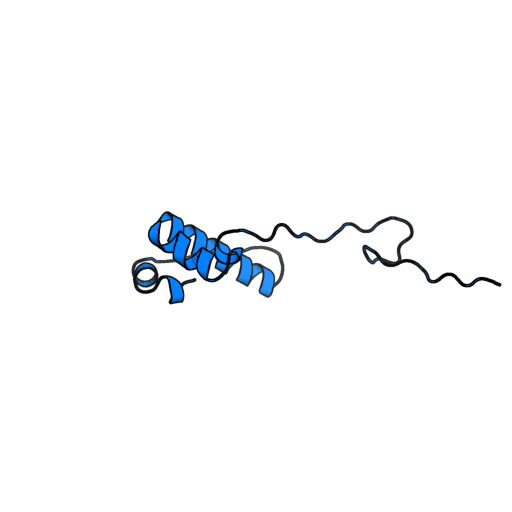value, and alignment TM-score. A TM-score above ~0.5 is the conventional threshold for 'same fold'.

Predicted aligned error. Predicted aligned error is AlphaFold's pairwise confidence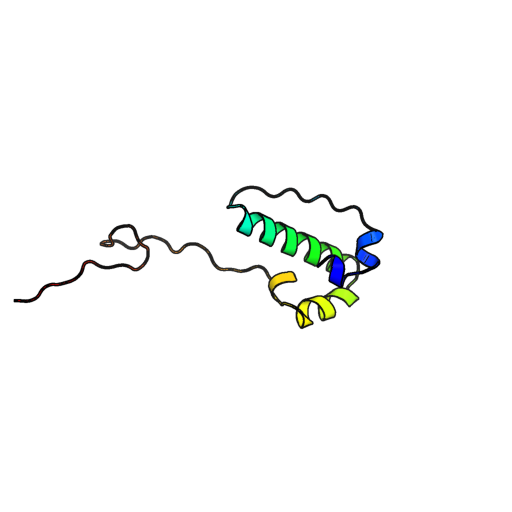. Unlike pLDDT (per-residue), PAE is per-residue-pair and captures whether two parts of the structure are correctly placed relative to each other. Units are ångströms of expected positional error.

Solvent-accessible surface area. SASA measures how much of the protein is reachable by solvent. It is computed by rolling a water-sized probe over the atomic surface and summing the exposed area (Å²). Per-residue SASA distinguishes core (buried, low SASA) from surface (exposed, high SASA) residues; total SASA is a whole-molecule size measure.

B-factor. Crystallographic B-factors measure how much each atom's electron density is smeared out, in Å². They rise in mobile loops and surface residues and fall in the buried interior. In AlphaFold models this column is repurposed to hold pLDDT instead.

pLDDT. For AlphaFold models, the B-factor field carries pLDDT — the model's own estimate of local accuracy on a 0–100 scale. Regions with pLDDT<50 should be treated as essentially unmodeled; they often correspond to intrinsically disordered segments.

Backbone torsions (φ/ψ). φ (phi) and ψ (psi) are the two rotatable backbone dihedrals per residue: φ is the C(i-1)–N–Cα–C torsion, ψ is the N–Cα–C–N(i+1) torsion, both in degrees on (−180°, 180°]. α-helical residues cluster near (−60°, −45°); β-strand residues near (−120°, +130°). A Ramachandran plot is simply a scatter of (φ, ψ) for every residue.

Radius of gyration, Cα contacts, bounding box. Radius of gyration (Rg) is the root-mean-square distance of Cα atoms from their centroid — a single number for overall size and compactness. A globular domain of N residues has Rg ≈ 2.2·N^0.38 Å; an extended or disordered chain has a much larger Rg. The Cα contact count is the number of residue pairs whose Cα atoms are within 8 Å and are more than four positions apart in sequence — a standard proxy for tertiary packing density. The bounding box is the smallest axis-aligned box enclosing all Cα atoms.

Secondary structure (3-state, P-SEA). Three-state secondary structure (P-SEA) collapses the eight DSSP classes into helix (a), strand (b), and coil (c). P-SEA assigns these from Cα geometry alone — distances and angles — without requiring backbone oxygens, so it works on any Cα trace.

Secondary structure (8-state, DSSP). Secondary structure is the local, repeating backbone conformation. DSSP classifies it into eight states by reading the hydrogen-bond network: three helix types (H, G, I), two β types (E, B), two non-regular types (T, S), and unstructured coil (-).

Foldseek 3Di. The Foldseek 3Di string encodes local tertiary geometry as a 20-letter alphabet — one character per residue — derived from the relative positions of nearby Cα atoms. Unlike the amino-acid sequence, 3Di is a direct function of the 3D structure, so two proteins with the same fold have similar 3Di strings even at low sequence identity.

mmCIF coordinates. Structure coordinates are given as an mmCIF _atom_site loop: one row per atom with element, residue name, chain id, sequence number, and x/y/z position in Å. Only the four main-chain atoms per residue are included here; side chains are omitted to keep the record compact.

Sequence. This is the polypeptide sequence — one letter per residue, N-terminus first. Length ranges from a few dozen residues for small domains to over a thousand for large multi-domain proteins.